Protein AF-A0A1I6QIQ2-F1 (afdb_monomer)

Secondary structure (DSSP, 8-state):
-------------------S-SSSSSTT--S-----EEEEEEE-SSS-EEEEEEEEETTT--EEEEEEEEE-TT-EEEEEEEPSSSEEEEEEEEPSSSPPPEEEEEEE-TTEEEEEEEE-SS-EEEEEEETT-SS-----------------------

Structure (mmCIF, N/CA/C/O backbone):
data_AF-A0A1I6QIQ2-F1
#
_entry.id   AF-A0A1I6QIQ2-F1
#
loop_
_atom_site.group_PDB
_atom_site.id
_atom_site.type_symbol
_atom_site.label_atom_id
_atom_site.label_alt_id
_atom_site.label_comp_id
_atom_site.label_asym_id
_atom_site.label_entity_id
_atom_site.label_seq_id
_atom_site.pdbx_PDB_ins_code
_atom_site.Cartn_x
_atom_site.Cartn_y
_atom_site.Cartn_z
_atom_site.occupancy
_atom_site.B_iso_or_equiv
_atom_site.auth_seq_id
_atom_site.auth_comp_id
_atom_site.auth_asym_id
_atom_site.auth_atom_id
_atom_site.pdbx_PDB_model_num
ATOM 1 N N . MET A 1 1 ? -22.675 -75.179 -53.753 1.00 40.41 1 MET A N 1
ATOM 2 C CA . MET A 1 1 ? -21.694 -74.221 -54.321 1.00 40.41 1 MET A CA 1
ATOM 3 C C . MET A 1 1 ? -21.961 -72.873 -53.649 1.00 40.41 1 MET A C 1
ATOM 5 O O . MET A 1 1 ? -23.044 -72.354 -53.839 1.00 40.41 1 MET A O 1
ATOM 9 N N . ASN A 1 2 ? -21.200 -72.442 -52.629 1.00 49.78 2 ASN A N 1
ATOM 10 C CA . ASN A 1 2 ? -20.011 -71.561 -52.736 1.00 49.78 2 ASN A CA 1
ATOM 11 C C . ASN A 1 2 ? -20.188 -70.520 -53.866 1.00 49.78 2 ASN A C 1
ATOM 13 O O . ASN A 1 2 ? -20.354 -70.939 -55.007 1.00 49.78 2 ASN A O 1
ATOM 17 N N . ARG A 1 3 ? -20.126 -69.191 -53.650 1.00 51.22 3 ARG A N 1
ATOM 18 C CA . ARG A 1 3 ? -18.996 -68.417 -53.080 1.00 51.22 3 ARG A CA 1
ATOM 19 C C . ARG A 1 3 ? -19.466 -67.036 -52.575 1.00 51.22 3 ARG A C 1
ATOM 21 O O . ARG A 1 3 ? -20.396 -66.454 -53.120 1.00 51.22 3 ARG A O 1
ATOM 28 N N . ARG A 1 4 ? -18.772 -66.552 -51.547 1.00 66.50 4 ARG A N 1
ATOM 29 C CA . ARG A 1 4 ? -18.876 -65.247 -50.875 1.00 66.50 4 ARG A CA 1
ATOM 30 C C . ARG A 1 4 ? -18.418 -64.101 -51.790 1.00 66.50 4 ARG A C 1
ATOM 32 O O . ARG A 1 4 ? -17.392 -64.270 -52.439 1.00 66.50 4 ARG A O 1
ATOM 39 N N . THR A 1 5 ? -19.058 -62.933 -51.692 1.00 60.09 5 THR A N 1
ATOM 40 C CA . THR A 1 5 ? -18.430 -61.639 -52.020 1.00 60.09 5 THR A CA 1
ATOM 41 C C . THR A 1 5 ? -18.909 -60.591 -51.018 1.00 60.09 5 THR A C 1
ATOM 43 O O . THR A 1 5 ? -20.086 -60.248 -50.972 1.00 60.09 5 THR A O 1
ATOM 46 N N . VAL A 1 6 ? -17.983 -60.142 -50.173 1.00 62.06 6 VAL A N 1
ATOM 47 C CA . VAL A 1 6 ? -18.146 -59.056 -49.203 1.00 62.06 6 VAL A CA 1
ATOM 48 C C . VAL A 1 6 ? -17.856 -57.754 -49.941 1.00 62.06 6 VAL A C 1
ATOM 50 O O . VAL A 1 6 ? -16.776 -57.615 -50.509 1.00 62.06 6 VAL A O 1
ATOM 53 N N . LEU A 1 7 ? -18.795 -56.810 -49.937 1.00 55.47 7 LEU A N 1
ATOM 54 C CA . LEU A 1 7 ? -18.542 -55.444 -50.387 1.00 55.47 7 LEU A CA 1
ATOM 55 C C . LEU A 1 7 ? -18.328 -54.567 -49.154 1.00 55.47 7 LEU A C 1
ATOM 57 O O . LEU A 1 7 ? -19.263 -54.188 -48.455 1.00 55.47 7 LEU A O 1
ATOM 61 N N . GLN A 1 8 ? -17.046 -54.317 -48.881 1.00 56.00 8 GLN A N 1
ATOM 62 C CA . GLN A 1 8 ? -16.564 -53.240 -48.026 1.00 56.00 8 GLN A CA 1
ATOM 63 C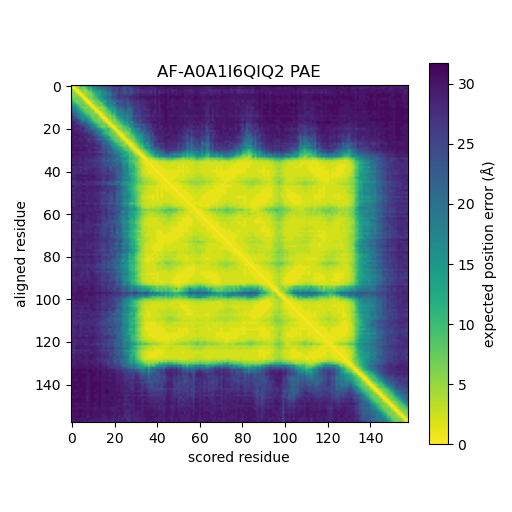 C . GLN A 1 8 ? -17.145 -51.913 -48.518 1.00 56.00 8 GLN A C 1
ATOM 65 O O . GLN A 1 8 ? -16.987 -51.543 -49.679 1.00 56.00 8 GLN A O 1
ATOM 70 N N . SER A 1 9 ? -17.782 -51.166 -47.629 1.00 53.22 9 SER A N 1
ATOM 71 C CA . SER A 1 9 ? -18.061 -49.748 -47.837 1.00 53.22 9 SER A CA 1
ATOM 72 C C . SER A 1 9 ? -17.661 -49.040 -46.555 1.00 53.22 9 SER A C 1
ATOM 74 O O . SER A 1 9 ? -18.365 -49.077 -45.550 1.00 53.22 9 SER A O 1
ATOM 76 N N . ALA A 1 10 ? -16.439 -48.513 -46.579 1.00 51.94 10 ALA A N 1
ATOM 77 C CA . ALA A 1 10 ? -15.864 -47.714 -45.516 1.00 51.94 10 ALA A CA 1
ATOM 78 C C . ALA A 1 10 ? -16.631 -46.388 -45.430 1.00 51.94 10 ALA A C 1
ATOM 80 O O . ALA A 1 10 ? -16.650 -45.615 -46.386 1.00 51.94 10 ALA A O 1
ATOM 81 N N . GLY A 1 11 ? -17.276 -46.138 -44.292 1.00 46.94 11 GLY A N 1
ATOM 82 C CA . GLY A 1 11 ? -17.794 -44.816 -43.965 1.00 46.94 11 GLY A CA 1
ATOM 83 C C . GLY A 1 11 ? -16.617 -43.878 -43.719 1.00 46.94 11 GLY A C 1
ATOM 84 O O . GLY A 1 11 ? -15.852 -44.073 -42.778 1.00 46.94 11 GLY A O 1
ATOM 85 N N . VAL A 1 12 ? -16.447 -42.894 -44.597 1.00 55.44 12 VAL A N 1
ATOM 86 C CA . VAL A 1 12 ? -15.468 -41.817 -44.447 1.00 55.44 12 VAL A CA 1
ATOM 87 C C . VAL A 1 12 ? -15.867 -40.988 -43.226 1.00 55.44 12 VAL A C 1
ATOM 89 O O . VAL A 1 12 ? -16.892 -40.309 -43.244 1.00 55.44 12 VAL A O 1
ATOM 92 N N . PHE A 1 13 ? -15.071 -41.040 -42.157 1.00 50.12 13 PHE A N 1
ATOM 93 C CA . PHE A 1 13 ? -15.150 -40.046 -41.091 1.00 50.12 13 PHE A CA 1
ATOM 94 C C . PHE A 1 13 ? -14.660 -38.721 -41.672 1.00 50.12 13 PHE A C 1
ATOM 96 O O . PHE A 1 13 ? -13.471 -38.550 -41.935 1.00 50.12 13 PHE A O 1
ATOM 103 N N . ALA A 1 14 ? -15.581 -37.789 -41.904 1.00 54.75 14 ALA A N 1
ATOM 104 C CA . ALA A 1 14 ? -15.232 -36.402 -42.151 1.00 54.75 14 ALA A CA 1
ATOM 105 C C . ALA A 1 14 ? -14.654 -35.827 -40.850 1.00 54.75 14 ALA A C 1
ATOM 107 O O . ALA A 1 14 ? -15.378 -35.328 -39.992 1.00 54.75 14 ALA A O 1
ATOM 108 N N . THR A 1 15 ? -13.340 -35.937 -40.673 1.00 52.91 15 THR A N 1
ATOM 109 C CA . THR A 1 15 ? -12.617 -35.117 -39.706 1.00 52.91 15 THR A CA 1
ATOM 110 C C . THR A 1 15 ? -12.664 -33.690 -40.228 1.00 52.91 15 THR A C 1
ATOM 112 O O . THR A 1 15 ? -11.933 -33.336 -41.154 1.00 52.91 15 THR A O 1
ATOM 115 N N . VAL A 1 16 ? -13.562 -32.878 -39.673 1.00 54.47 16 VAL A N 1
ATOM 116 C CA . VAL A 1 16 ? -13.500 -31.425 -39.819 1.00 54.47 16 VAL A CA 1
ATOM 117 C C . VAL A 1 16 ? -12.186 -30.997 -39.175 1.00 54.47 16 VAL A C 1
ATOM 119 O O . VAL A 1 16 ? -12.056 -30.959 -37.954 1.00 54.47 16 VAL A O 1
ATOM 122 N N . GLY A 1 17 ? -11.173 -30.776 -40.008 1.00 45.91 17 GLY A N 1
ATOM 123 C CA . GLY A 1 17 ? -9.914 -30.200 -39.577 1.00 45.91 17 GLY A CA 1
ATOM 124 C C . GLY A 1 17 ? -10.165 -28.758 -39.170 1.00 45.91 17 GLY A C 1
ATOM 125 O O . GLY A 1 17 ? -10.309 -27.895 -40.031 1.00 45.91 17 GLY A O 1
ATOM 126 N N . LEU A 1 18 ? -10.197 -28.492 -37.866 1.00 54.94 18 LEU A N 1
ATOM 127 C CA . LEU A 1 18 ? -9.929 -27.158 -37.333 1.00 54.94 18 LEU A CA 1
ATOM 128 C C . LEU A 1 18 ? -8.433 -26.873 -37.533 1.00 54.94 18 LEU A C 1
ATOM 130 O O . LEU A 1 18 ? -7.624 -26.978 -36.616 1.00 54.94 18 LEU A O 1
ATOM 134 N N . ALA A 1 19 ? -8.051 -26.604 -38.780 1.00 59.72 19 ALA A N 1
ATOM 135 C CA . ALA A 1 19 ? -6.760 -26.035 -39.117 1.00 59.72 19 ALA A CA 1
ATOM 136 C C . ALA A 1 19 ? -6.893 -24.507 -39.048 1.00 59.72 19 ALA A C 1
ATOM 138 O O . ALA A 1 19 ? -7.600 -23.907 -39.854 1.00 59.72 19 ALA A O 1
ATOM 139 N N . GLY A 1 20 ? -6.219 -23.902 -38.071 1.00 44.72 20 GLY A N 1
ATOM 140 C CA . GLY A 1 20 ? -6.253 -22.465 -37.774 1.00 44.72 20 GLY A CA 1
ATOM 141 C C . GLY A 1 20 ? -7.056 -22.218 -36.494 1.00 44.72 20 GLY A C 1
ATOM 142 O O . GLY A 1 20 ? -8.246 -22.487 -36.459 1.00 44.72 20 GLY A O 1
ATOM 143 N N . CYS A 1 21 ? -6.493 -21.791 -35.367 1.00 58.75 21 CYS A N 1
ATOM 144 C CA . CYS A 1 21 ? -5.343 -20.918 -35.167 1.00 58.75 21 CYS A CA 1
ATOM 145 C C . CYS A 1 21 ? -4.568 -21.373 -33.917 1.00 58.75 21 CYS A C 1
ATOM 147 O O . CYS A 1 21 ? -4.954 -21.045 -32.801 1.00 58.75 21 CYS A O 1
ATOM 149 N N . VAL A 1 22 ? -3.470 -22.116 -34.0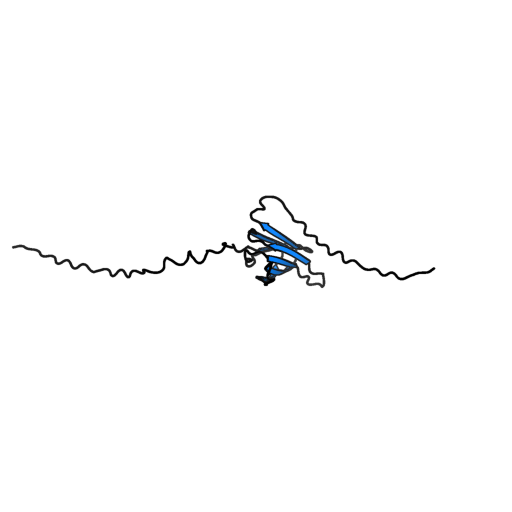78 1.00 53.75 22 VAL A N 1
ATOM 150 C CA . VAL A 1 22 ? -2.522 -22.411 -32.975 1.00 53.75 22 VAL A CA 1
ATOM 151 C C . VAL A 1 22 ? -1.195 -21.688 -33.237 1.00 53.75 22 VAL A C 1
ATOM 153 O O . VAL A 1 22 ? -0.113 -22.238 -33.081 1.00 53.75 22 VAL A O 1
ATOM 156 N N . GLY A 1 23 ? -1.271 -20.451 -33.726 1.00 51.03 23 GLY A N 1
ATOM 157 C CA . GLY A 1 23 ? -0.102 -19.696 -34.177 1.00 51.03 23 GLY A CA 1
ATOM 158 C C . GLY A 1 23 ? -0.344 -18.198 -34.121 1.00 51.03 23 GLY A C 1
ATOM 159 O O . GLY A 1 23 ? -0.386 -17.554 -35.159 1.00 51.03 23 GLY A O 1
ATOM 160 N N . GLY A 1 24 ? -0.592 -17.664 -32.926 1.00 49.56 24 GLY A N 1
ATOM 161 C CA . GLY A 1 24 ? -0.793 -16.221 -32.775 1.00 49.56 24 GLY A CA 1
ATOM 162 C C . GLY A 1 24 ? -0.852 -15.703 -31.344 1.00 49.56 24 GLY A C 1
ATOM 163 O O . GLY A 1 24 ? -1.424 -14.647 -31.122 1.00 49.56 24 GLY A O 1
ATOM 164 N N . ILE A 1 25 ? -0.310 -16.435 -30.366 1.00 52.94 25 ILE A N 1
ATOM 165 C CA . ILE A 1 25 ? -0.185 -15.923 -28.989 1.00 52.94 25 ILE A CA 1
ATOM 166 C C . ILE A 1 25 ? 1.269 -15.678 -28.587 1.00 52.94 25 ILE A C 1
ATOM 168 O O . ILE A 1 25 ? 1.504 -15.244 -27.470 1.00 52.94 25 ILE A O 1
ATOM 172 N N . ARG A 1 26 ? 2.252 -15.959 -29.455 1.00 47.44 26 ARG A N 1
ATOM 173 C CA . ARG A 1 26 ? 3.672 -15.773 -29.119 1.00 47.44 26 ARG A CA 1
ATOM 174 C C . ARG A 1 26 ? 4.210 -14.405 -29.530 1.00 47.44 26 ARG A C 1
ATOM 176 O O . ARG A 1 26 ? 4.967 -13.834 -28.762 1.00 47.44 26 ARG A O 1
ATOM 183 N N . GLU A 1 27 ? 3.746 -13.842 -30.641 1.00 48.12 27 GLU A N 1
ATOM 184 C CA . GLU A 1 27 ? 4.193 -12.523 -31.113 1.00 48.12 27 GLU A CA 1
ATOM 185 C C . GLU A 1 27 ? 3.613 -11.321 -30.342 1.00 48.12 27 GLU A C 1
ATOM 187 O O . GLU A 1 27 ? 4.078 -10.204 -30.531 1.00 48.12 27 GLU A O 1
ATOM 192 N N . HIS A 1 28 ? 2.619 -11.501 -29.461 1.00 52.84 28 HIS A N 1
ATOM 193 C CA . HIS A 1 28 ? 2.032 -10.371 -28.718 1.00 52.84 28 HIS A CA 1
ATOM 194 C C . HIS A 1 28 ? 2.660 -10.127 -27.332 1.00 52.84 2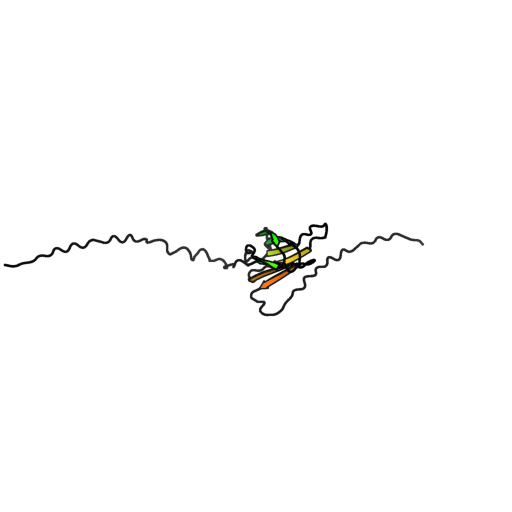8 HIS A C 1
ATOM 196 O O . HIS A 1 28 ? 2.335 -9.132 -26.685 1.00 52.84 28 HIS A O 1
ATOM 202 N N . PHE A 1 29 ? 3.563 -11.010 -26.887 1.00 51.66 29 PHE A N 1
ATOM 203 C CA . PHE A 1 29 ? 4.307 -10.893 -25.623 1.00 51.66 29 PHE A CA 1
ATOM 204 C C . PHE A 1 29 ? 5.803 -10.646 -25.866 1.00 51.66 29 PHE A C 1
ATOM 206 O O . PHE A 1 29 ? 6.651 -11.111 -25.113 1.00 51.66 29 PHE A O 1
ATOM 213 N N . GLU A 1 30 ? 6.135 -9.910 -26.927 1.00 46.94 30 GLU A N 1
ATOM 214 C CA . GLU A 1 30 ? 7.482 -9.355 -27.138 1.00 46.94 30 GLU A CA 1
ATOM 215 C C . GLU A 1 30 ? 7.727 -8.077 -26.306 1.00 46.94 30 GLU A C 1
ATOM 217 O O . GLU A 1 30 ? 8.690 -7.351 -26.536 1.00 46.94 30 GLU A O 1
ATOM 222 N N . GLY A 1 31 ? 6.856 -7.781 -25.337 1.00 52.62 31 GLY A N 1
ATOM 223 C CA . GLY A 1 31 ? 7.131 -6.821 -24.270 1.00 52.62 31 GLY A CA 1
ATOM 224 C C . GLY A 1 31 ? 7.718 -7.536 -23.055 1.00 52.62 31 GLY A C 1
ATOM 225 O O . GLY A 1 31 ? 7.374 -8.690 -22.799 1.00 52.62 31 GLY A O 1
ATOM 226 N N . GLU A 1 32 ? 8.582 -6.857 -22.295 1.00 57.41 32 GLU A N 1
ATOM 227 C CA . GLU A 1 32 ? 8.929 -7.277 -20.931 1.00 57.41 32 GLU A CA 1
ATOM 228 C C . GLU A 1 32 ? 7.651 -7.693 -20.197 1.00 57.41 32 GLU A C 1
ATOM 230 O O . GLU A 1 32 ? 6.704 -6.910 -20.092 1.00 57.41 32 GLU A O 1
ATOM 235 N N . ILE A 1 33 ? 7.601 -8.940 -19.728 1.00 61.19 33 ILE A N 1
ATOM 236 C CA . ILE A 1 33 ? 6.494 -9.424 -18.908 1.00 61.19 33 ILE A CA 1
ATOM 237 C C . ILE A 1 33 ? 6.604 -8.694 -17.573 1.00 61.19 33 ILE A C 1
ATOM 239 O O . ILE A 1 33 ? 7.360 -9.092 -16.690 1.00 61.19 33 ILE A O 1
ATOM 243 N N . ARG A 1 34 ? 5.882 -7.582 -17.458 1.00 72.56 34 ARG A N 1
ATOM 244 C CA . ARG A 1 34 ? 5.768 -6.804 -16.229 1.00 72.56 34 ARG A CA 1
ATOM 245 C C . ARG A 1 34 ? 4.742 -7.497 -15.352 1.00 72.56 34 ARG A C 1
ATOM 247 O O . ARG A 1 34 ? 3.550 -7.486 -15.660 1.00 72.56 34 ARG A O 1
ATOM 254 N N . SER A 1 35 ? 5.220 -8.175 -14.316 1.00 82.38 35 SER A N 1
ATOM 255 C CA . SER A 1 35 ? 4.335 -8.862 -13.380 1.00 82.38 35 SER A CA 1
ATOM 256 C C . SER A 1 35 ? 3.529 -7.830 -12.585 1.00 82.38 35 SER A C 1
ATOM 258 O O . SER A 1 35 ? 4.087 -6.804 -12.195 1.00 82.38 35 SER A O 1
ATOM 260 N N . PRO A 1 36 ? 2.226 -8.064 -12.357 1.00 91.62 36 PRO A N 1
ATOM 261 C CA . PRO A 1 36 ? 1.453 -7.238 -11.442 1.00 91.62 36 PRO A CA 1
ATOM 262 C C . PRO A 1 36 ? 2.050 -7.331 -10.035 1.00 91.62 36 PRO A C 1
ATOM 264 O O . PRO A 1 36 ? 2.423 -8.419 -9.592 1.00 91.62 36 PRO A O 1
ATOM 267 N N . ILE A 1 37 ? 2.123 -6.198 -9.342 1.00 95.56 37 ILE A N 1
ATOM 268 C CA . ILE A 1 37 ? 2.725 -6.103 -8.012 1.00 95.56 37 ILE A CA 1
ATOM 269 C C . ILE A 1 37 ? 1.601 -6.150 -6.969 1.00 95.56 37 ILE A C 1
ATOM 271 O O . ILE A 1 37 ? 0.751 -5.256 -6.968 1.00 95.56 37 ILE A O 1
ATOM 275 N N . PRO A 1 38 ? 1.539 -7.176 -6.106 1.00 96.88 38 PRO A N 1
ATOM 276 C CA . PRO A 1 38 ? 0.532 -7.255 -5.055 1.00 96.88 38 PRO A CA 1
ATOM 277 C C . PRO A 1 38 ? 0.710 -6.143 -4.013 1.00 96.88 38 PRO A C 1
ATOM 279 O O . PRO A 1 38 ? 1.830 -5.709 -3.738 1.00 96.88 38 PRO A O 1
ATOM 282 N N . ILE A 1 39 ? -0.412 -5.725 -3.421 1.00 98.00 39 ILE A N 1
ATOM 283 C CA . ILE A 1 39 ? -0.458 -4.782 -2.302 1.00 98.00 39 ILE A CA 1
ATOM 284 C C . ILE A 1 39 ? -1.149 -5.465 -1.123 1.00 98.00 39 ILE A C 1
ATOM 286 O O . ILE A 1 39 ? -2.274 -5.961 -1.259 1.00 98.00 39 ILE A O 1
ATOM 290 N N . GLU A 1 40 ? -0.500 -5.452 0.034 1.00 98.25 40 GLU A N 1
ATOM 291 C CA . GLU A 1 40 ? -1.076 -5.889 1.301 1.00 98.25 40 GLU A CA 1
ATOM 292 C C . GLU A 1 40 ? -1.155 -4.716 2.272 1.00 98.25 40 GLU A C 1
ATOM 294 O O . GLU A 1 40 ? -0.190 -3.978 2.447 1.00 98.25 40 GLU A O 1
ATOM 299 N N . ILE A 1 41 ? -2.310 -4.555 2.911 1.00 98.44 41 ILE A N 1
ATOM 300 C CA . ILE A 1 41 ? -2.551 -3.525 3.920 1.00 98.44 41 ILE A CA 1
ATOM 301 C C . ILE A 1 41 ? -2.920 -4.236 5.212 1.00 98.44 41 ILE A C 1
ATOM 303 O O . ILE A 1 41 ? -3.832 -5.064 5.216 1.00 98.44 41 ILE A O 1
ATOM 307 N N . TYR A 1 42 ? -2.224 -3.936 6.298 1.00 98.50 42 TYR A N 1
ATOM 308 C CA . TYR A 1 42 ? -2.474 -4.514 7.609 1.00 98.50 42 TYR A CA 1
ATOM 309 C C . TYR A 1 42 ? -2.672 -3.411 8.641 1.00 98.50 42 TYR A C 1
ATOM 311 O O . TYR A 1 42 ? -1.910 -2.451 8.671 1.00 98.50 42 TYR A O 1
ATOM 319 N N . ASN A 1 43 ? -3.699 -3.544 9.476 1.00 98.19 43 ASN A N 1
ATOM 320 C CA . ASN A 1 43 ? -3.981 -2.584 10.535 1.00 98.19 43 ASN A CA 1
ATOM 321 C C . ASN A 1 43 ? -3.634 -3.177 11.907 1.00 98.19 43 ASN A C 1
ATOM 323 O O . ASN A 1 43 ? -4.323 -4.076 12.391 1.00 98.19 43 ASN A O 1
ATOM 327 N N . GLU A 1 44 ? -2.569 -2.663 12.520 1.00 98.19 44 GLU A N 1
ATOM 328 C CA . GLU A 1 44 ? -2.141 -2.992 13.885 1.00 98.19 44 GLU A CA 1
ATOM 329 C C . GLU A 1 44 ? -2.772 -2.095 14.954 1.00 98.19 44 GLU A C 1
ATOM 331 O O . GLU A 1 44 ? -2.649 -2.395 16.139 1.00 98.19 44 GLU A O 1
ATOM 336 N N . SER A 1 45 ? -3.454 -1.016 14.564 1.00 95.62 45 SER A N 1
ATOM 337 C CA . SER A 1 45 ? -4.155 -0.148 15.510 1.00 95.62 45 SER A CA 1
ATOM 338 C C . SER A 1 45 ? -5.412 -0.806 16.088 1.00 95.62 45 SER A C 1
ATOM 340 O O . SER A 1 45 ? -5.994 -1.729 15.509 1.00 95.62 45 SER A O 1
ATOM 342 N N . ASP A 1 46 ? -5.886 -0.264 17.210 1.00 96.00 46 ASP A N 1
ATOM 343 C CA . ASP A 1 46 ? -7.118 -0.706 17.873 1.00 96.00 46 ASP A CA 1
ATOM 344 C C . ASP A 1 46 ? -8.397 -0.115 17.239 1.00 96.00 46 ASP A C 1
ATOM 346 O O . ASP A 1 46 ? -9.513 -0.365 17.710 1.00 96.00 46 ASP A O 1
ATOM 350 N N . GLN A 1 47 ? -8.265 0.664 16.159 1.00 94.75 47 GLN A N 1
ATOM 351 C CA . GLN A 1 47 ? -9.358 1.401 15.520 1.00 94.75 47 GLN A CA 1
ATOM 352 C C . GLN A 1 47 ? -9.504 1.063 14.035 1.00 94.75 47 GLN A C 1
ATOM 354 O O . GLN A 1 47 ? -8.595 0.543 13.396 1.00 94.75 47 GLN A O 1
ATOM 359 N N . THR A 1 48 ? -10.679 1.332 13.463 1.00 96.06 48 THR A N 1
ATOM 360 C CA . THR A 1 48 ? -10.834 1.237 12.004 1.00 96.06 48 THR A CA 1
ATOM 361 C C . THR A 1 48 ? -10.171 2.443 11.361 1.00 96.06 48 THR A C 1
ATOM 363 O O . THR A 1 48 ? -10.542 3.571 11.674 1.00 96.06 48 THR A O 1
ATOM 366 N N . GLN A 1 49 ? -9.237 2.185 10.451 1.00 95.75 49 GLN A N 1
ATOM 367 C CA . GLN A 1 49 ? -8.430 3.211 9.804 1.00 95.75 49 GLN A CA 1
ATOM 368 C C . GLN A 1 49 ? -8.829 3.384 8.343 1.00 95.75 49 GLN A C 1
ATOM 370 O O . GLN A 1 49 ? -9.245 2.423 7.685 1.00 95.75 49 GLN A O 1
ATOM 375 N N . TYR A 1 50 ? -8.703 4.609 7.836 1.00 95.94 50 TYR A N 1
ATOM 376 C CA . TYR A 1 50 ? -8.992 4.940 6.444 1.00 95.94 50 TYR A CA 1
ATOM 377 C C . TYR A 1 50 ? -7.708 5.311 5.725 1.00 95.94 50 TYR A C 1
ATOM 379 O O . TYR A 1 50 ? -6.990 6.210 6.144 1.00 95.94 50 TYR A O 1
ATOM 387 N N . ILE A 1 51 ? -7.433 4.620 4.625 1.00 96.62 51 ILE A N 1
ATOM 388 C CA . ILE A 1 51 ? -6.218 4.824 3.847 1.00 96.62 51 ILE A CA 1
ATOM 389 C C . ILE A 1 51 ? -6.555 5.071 2.383 1.00 96.62 51 ILE A C 1
ATOM 391 O O . ILE A 1 51 ? -7.373 4.357 1.797 1.00 96.62 51 ILE A O 1
ATOM 395 N N . GLN A 1 52 ? -5.912 6.067 1.784 1.00 97.62 52 GLN A N 1
ATOM 396 C CA . GLN A 1 52 ? -5.935 6.319 0.350 1.00 97.62 52 GLN A CA 1
ATOM 397 C C . GLN A 1 52 ? -4.580 5.969 -0.260 1.00 97.62 52 GLN A C 1
ATOM 399 O O . GLN A 1 52 ? -3.533 6.322 0.272 1.00 97.62 52 GLN A O 1
ATOM 404 N N . LEU A 1 53 ? -4.612 5.271 -1.390 1.00 98.19 53 LEU A N 1
ATOM 405 C CA . LEU A 1 53 ? -3.437 4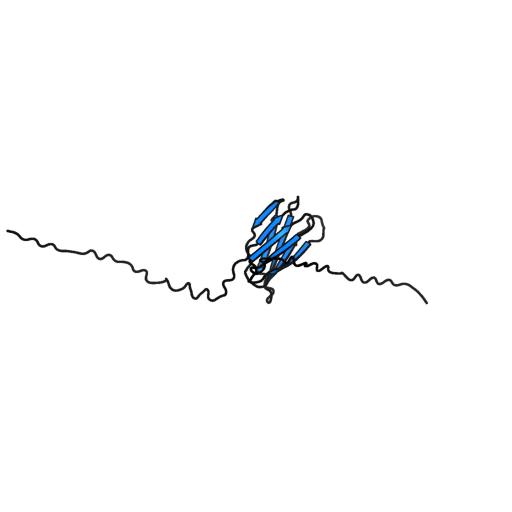.880 -2.152 1.00 98.19 53 LEU A CA 1
ATOM 406 C C . LEU A 1 53 ? -3.511 5.494 -3.543 1.00 98.19 53 LEU A C 1
ATOM 408 O O . LEU A 1 53 ? -4.447 5.210 -4.289 1.00 98.19 53 LEU A O 1
ATOM 412 N N . GLU A 1 54 ? -2.493 6.261 -3.916 1.00 98.25 54 GLU A N 1
ATOM 413 C CA . GLU A 1 54 ? -2.350 6.846 -5.247 1.00 98.25 54 GLU A CA 1
ATOM 414 C C . GLU A 1 54 ? -1.020 6.425 -5.875 1.00 98.25 54 GLU A C 1
ATOM 416 O O . GLU A 1 54 ? 0.024 6.496 -5.232 1.00 98.25 54 GLU A O 1
ATOM 421 N N . ALA A 1 55 ? -1.018 6.050 -7.154 1.00 97.94 55 ALA A N 1
ATOM 422 C CA . ALA A 1 55 ? 0.213 5.829 -7.907 1.00 97.94 55 ALA A CA 1
ATOM 423 C C . ALA A 1 55 ? 0.247 6.643 -9.200 1.00 97.94 55 ALA A C 1
ATOM 425 O O . ALA A 1 55 ? -0.767 6.820 -9.886 1.00 97.94 55 ALA A O 1
ATOM 426 N N . ARG A 1 56 ? 1.437 7.149 -9.539 1.00 97.75 56 ARG A N 1
ATOM 427 C CA . ARG A 1 56 ? 1.690 7.943 -10.749 1.00 97.75 56 ARG A CA 1
ATOM 428 C C . ARG A 1 56 ? 2.948 7.451 -11.463 1.00 97.75 56 ARG A C 1
ATOM 430 O O . ARG A 1 56 ? 4.009 7.343 -10.849 1.00 97.75 56 ARG A O 1
ATOM 437 N N . GLU A 1 57 ? 2.843 7.198 -12.767 1.00 96.19 57 GLU A N 1
ATOM 438 C CA . GLU A 1 57 ? 3.957 6.773 -13.625 1.00 96.19 57 GLU A CA 1
ATOM 439 C C . GLU A 1 57 ? 5.104 7.792 -13.583 1.00 96.19 57 GLU A C 1
ATOM 441 O O 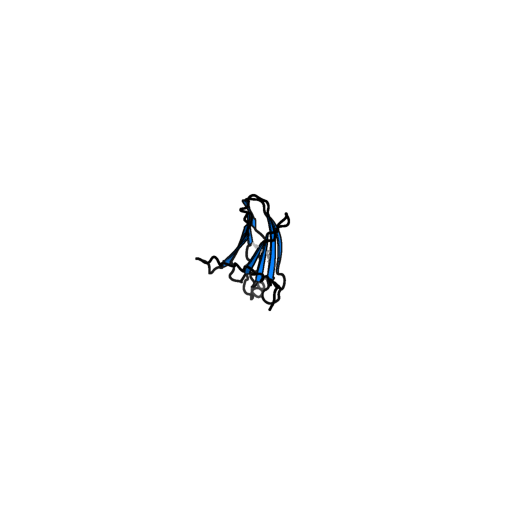. GLU A 1 57 ? 4.919 8.990 -13.842 1.00 96.19 57 GLU A O 1
ATOM 446 N N . ARG A 1 58 ? 6.318 7.302 -13.320 1.00 90.12 58 ARG A N 1
ATOM 447 C CA . ARG A 1 58 ? 7.526 8.122 -13.292 1.00 90.12 58 ARG A CA 1
ATOM 448 C C . ARG A 1 58 ? 7.938 8.432 -14.734 1.00 90.12 58 ARG A C 1
ATOM 450 O O . ARG A 1 58 ? 8.392 7.568 -15.470 1.00 90.12 58 ARG A O 1
ATOM 457 N N . GLY A 1 59 ? 7.743 9.680 -15.154 1.00 89.50 59 GLY A N 1
ATOM 458 C CA . GLY A 1 59 ? 8.135 10.181 -16.477 1.00 89.50 59 GLY A CA 1
ATOM 459 C C . GLY A 1 59 ? 7.005 10.903 -17.201 1.00 89.50 59 GLY A C 1
ATOM 460 O O . GLY A 1 59 ? 7.213 11.998 -17.716 1.00 89.50 59 GLY A O 1
ATOM 461 N N . THR A 1 60 ? 5.798 10.334 -17.193 1.00 93.69 60 THR A N 1
ATOM 462 C CA . THR A 1 60 ? 4.612 10.967 -17.796 1.00 93.69 60 THR A CA 1
ATOM 463 C C . THR A 1 60 ? 3.720 11.651 -16.760 1.00 93.69 60 THR A C 1
ATOM 465 O O . THR A 1 60 ? 2.949 12.539 -17.119 1.00 93.69 60 THR A O 1
ATOM 468 N N . GLY A 1 61 ? 3.799 11.236 -15.488 1.00 93.06 61 GLY A N 1
ATOM 469 C CA . GLY A 1 61 ? 2.889 11.672 -14.429 1.00 93.06 61 GLY A CA 1
ATOM 470 C C . GLY A 1 61 ? 1.471 11.107 -14.559 1.00 93.06 61 GLY A C 1
ATOM 471 O O . GLY A 1 61 ? 0.573 11.557 -13.848 1.00 93.06 61 GLY A O 1
ATOM 472 N N . ARG A 1 62 ? 1.238 10.143 -15.464 1.00 95.56 62 ARG A N 1
ATOM 473 C CA . ARG A 1 62 ? -0.063 9.479 -15.623 1.00 95.56 62 ARG A CA 1
ATOM 474 C C . ARG A 1 62 ? -0.442 8.774 -14.320 1.00 95.56 62 ARG A C 1
ATOM 476 O O . ARG A 1 62 ? 0.336 7.965 -13.828 1.00 95.56 62 ARG A O 1
ATOM 483 N N . GLY A 1 63 ? -1.641 9.038 -13.802 1.00 96.69 63 GLY A N 1
ATOM 484 C CA . GLY A 1 63 ? -2.207 8.264 -12.694 1.00 96.69 63 GLY A CA 1
ATOM 485 C C . GLY A 1 63 ? -2.437 6.811 -13.112 1.00 96.69 63 GLY A C 1
ATOM 486 O O . GLY A 1 63 ? -3.074 6.559 -14.136 1.00 96.69 63 GLY A O 1
ATOM 487 N N . THR A 1 64 ? -1.882 5.878 -12.348 1.00 95.44 64 THR A N 1
ATOM 488 C CA . THR A 1 64 ? -1.939 4.428 -12.597 1.00 95.44 64 THR A CA 1
ATOM 489 C C . THR A 1 64 ? -2.743 3.691 -11.534 1.00 95.44 64 THR A C 1
ATOM 491 O O . THR A 1 64 ? -3.205 2.581 -11.785 1.00 95.44 64 THR A O 1
ATOM 494 N N . TYR A 1 65 ? -2.945 4.306 -10.369 1.00 97.12 65 TYR A N 1
ATOM 495 C CA . TYR A 1 65 ? -3.708 3.737 -9.267 1.00 97.12 65 TYR A CA 1
ATOM 496 C C . TYR A 1 65 ? -4.311 4.856 -8.412 1.00 97.12 65 TYR A C 1
ATOM 498 O O . TYR A 1 65 ? -3.645 5.862 -8.180 1.00 97.12 65 TYR A O 1
ATOM 506 N N . ASP A 1 66 ? -5.552 4.685 -7.964 1.00 97.75 66 ASP A N 1
ATOM 507 C CA . ASP A 1 66 ? -6.237 5.579 -7.021 1.00 97.75 66 ASP A CA 1
ATOM 508 C C . ASP A 1 66 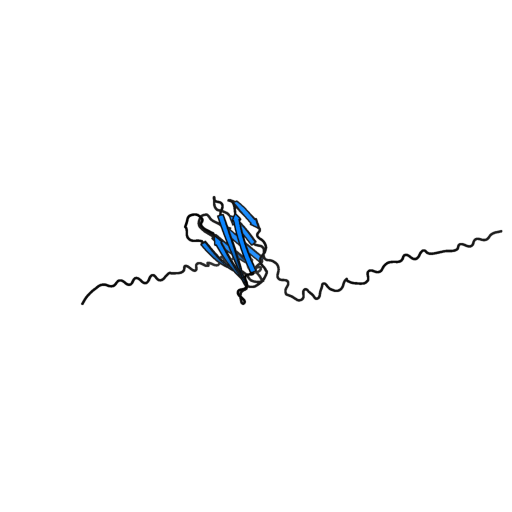? -7.370 4.794 -6.358 1.00 97.75 66 ASP A C 1
ATOM 510 O O . ASP A 1 66 ? -8.361 4.465 -7.010 1.00 97.75 66 ASP A O 1
ATOM 514 N N . GLN A 1 67 ? -7.182 4.397 -5.101 1.00 97.75 67 GLN A N 1
ATOM 515 C CA . GLN A 1 67 ? -8.143 3.588 -4.354 1.00 97.75 67 GLN A CA 1
ATOM 516 C C . GLN A 1 67 ? -8.111 3.937 -2.865 1.00 97.75 67 GLN A C 1
ATOM 518 O O . GLN A 1 67 ? -7.046 4.172 -2.298 1.00 97.75 67 GLN A O 1
ATOM 523 N N . SER A 1 68 ? -9.268 3.860 -2.208 1.00 97.44 68 SER A N 1
ATOM 524 C CA . SER A 1 68 ? -9.395 4.055 -0.760 1.00 97.44 68 SER A CA 1
ATOM 525 C C . SER A 1 68 ? -9.919 2.801 -0.069 1.00 97.44 68 SER A C 1
ATOM 527 O O . SER A 1 68 ? -10.745 2.072 -0.625 1.00 97.44 68 SER A O 1
ATOM 529 N N . TYR A 1 69 ? -9.473 2.579 1.164 1.00 97.31 69 TYR A N 1
ATOM 530 C CA . TYR A 1 69 ? -9.832 1.425 1.979 1.00 97.31 69 TYR A CA 1
ATOM 531 C C . TYR A 1 69 ? -10.202 1.855 3.393 1.00 97.31 69 TYR A C 1
ATOM 533 O O . TYR A 1 69 ? -9.636 2.798 3.938 1.00 97.31 69 TYR A O 1
ATOM 541 N N . SER A 1 70 ? -11.141 1.121 3.983 1.00 97.12 70 SER A N 1
ATOM 542 C CA . SER A 1 70 ? -11.406 1.129 5.417 1.00 97.12 70 SER A CA 1
ATOM 543 C C . SER A 1 70 ? -10.947 -0.222 5.951 1.00 97.12 70 SER A C 1
ATOM 545 O O . SER A 1 70 ? -11.426 -1.250 5.470 1.00 97.12 70 SER A O 1
ATOM 547 N N . VAL A 1 71 ? -9.978 -0.222 6.862 1.00 97.56 71 VAL A N 1
ATOM 548 C CA . VAL A 1 71 ? -9.319 -1.436 7.357 1.00 97.56 71 VAL A CA 1
ATOM 549 C C . VAL A 1 71 ? -9.602 -1.567 8.844 1.00 97.56 71 VAL A C 1
ATOM 551 O O . VAL A 1 71 ? -9.259 -0.681 9.628 1.00 97.56 71 VAL A O 1
ATOM 554 N N . THR A 1 72 ? -10.254 -2.652 9.248 1.00 97.88 72 THR A N 1
ATOM 555 C CA . THR A 1 72 ? -10.622 -2.873 10.653 1.00 97.88 72 THR A CA 1
ATOM 556 C C . THR A 1 72 ? -9.424 -3.345 11.496 1.00 97.88 72 THR A C 1
ATOM 558 O O . THR A 1 72 ? -8.437 -3.824 10.934 1.00 97.88 72 THR A O 1
ATOM 561 N N . PRO A 1 73 ? -9.467 -3.212 12.836 1.00 98.25 73 PRO A N 1
ATOM 562 C CA . PRO A 1 73 ? -8.382 -3.658 13.715 1.00 98.25 73 PRO A CA 1
ATOM 563 C C . PRO A 1 73 ? -8.002 -5.126 13.497 1.00 98.25 73 PRO A C 1
ATOM 565 O O . PRO A 1 73 ? -8.863 -6.011 13.538 1.00 98.25 73 PRO A O 1
ATOM 568 N N . GLY A 1 74 ? -6.713 -5.394 13.285 1.00 97.56 74 GLY A N 1
ATOM 569 C CA . GLY A 1 74 ? -6.175 -6.736 13.050 1.00 97.56 74 GLY A CA 1
ATOM 570 C C . GLY A 1 74 ? -6.539 -7.348 11.690 1.00 97.56 74 GLY A C 1
ATOM 571 O O . GLY A 1 74 ? -6.268 -8.530 11.456 1.00 97.56 74 GLY A O 1
ATOM 572 N N . GLU A 1 75 ? -7.158 -6.585 10.787 1.00 98.06 75 GLU A N 1
ATOM 573 C CA . GLU A 1 75 ? -7.494 -7.031 9.437 1.00 98.06 75 GLU A CA 1
ATOM 574 C C . GLU A 1 75 ? -6.310 -6.871 8.483 1.00 98.06 75 GLU A C 1
ATOM 576 O O . GLU A 1 75 ? -5.594 -5.869 8.508 1.00 98.06 75 GLU A O 1
ATOM 581 N N . ARG A 1 76 ? -6.141 -7.859 7.595 1.00 98.00 76 ARG A N 1
ATOM 582 C CA . ARG A 1 76 ? -5.267 -7.766 6.423 1.00 98.00 76 ARG A CA 1
ATOM 583 C C . ARG A 1 76 ? -6.117 -7.727 5.156 1.00 98.00 76 ARG A C 1
ATOM 585 O O . ARG A 1 76 ? -6.855 -8.672 4.881 1.00 98.00 76 ARG A O 1
ATOM 592 N N . VAL A 1 77 ? -5.967 -6.664 4.374 1.00 97.69 77 VAL A N 1
ATOM 593 C CA . VAL A 1 77 ? -6.640 -6.451 3.091 1.00 97.69 77 VAL A CA 1
ATOM 594 C C . VAL A 1 77 ? -5.644 -6.675 1.958 1.00 97.69 77 VAL A C 1
ATOM 596 O O . VAL A 1 77 ? -4.567 -6.083 1.935 1.00 97.69 77 VAL A O 1
ATOM 599 N N . SER A 1 78 ? -6.019 -7.509 0.990 1.00 96.31 78 SER A N 1
ATOM 600 C CA . SER A 1 78 ? -5.304 -7.620 -0.284 1.00 96.31 78 SER A CA 1
ATOM 601 C C . SER A 1 78 ? -5.941 -6.676 -1.299 1.00 96.31 78 SER A C 1
ATOM 603 O O . SER A 1 78 ? -7.074 -6.897 -1.734 1.00 96.31 78 SER A O 1
ATOM 605 N N . ALA A 1 79 ? -5.220 -5.619 -1.663 1.00 95.12 79 ALA A N 1
ATOM 606 C CA . ALA A 1 79 ? -5.678 -4.637 -2.638 1.00 95.12 79 ALA A CA 1
ATOM 607 C C . ALA A 1 79 ? -5.464 -5.145 -4.083 1.00 95.12 79 ALA A C 1
ATOM 609 O O . ALA A 1 79 ? -4.648 -6.045 -4.316 1.00 95.12 79 ALA A O 1
ATOM 610 N N . PRO A 1 80 ? -6.172 -4.586 -5.083 1.00 96.06 80 PRO A N 1
ATOM 611 C CA . PRO A 1 80 ? -5.817 -4.758 -6.483 1.00 96.06 80 PRO A CA 1
ATOM 612 C C . PRO A 1 80 ? -4.341 -4.425 -6.718 1.00 96.06 80 PRO A C 1
ATOM 614 O O . PRO A 1 80 ? -3.794 -3.485 -6.149 1.00 96.06 80 PRO A O 1
ATOM 617 N N . SER A 1 81 ? -3.696 -5.218 -7.563 1.00 95.31 81 SER A N 1
ATOM 618 C CA . SER A 1 81 ? -2.267 -5.092 -7.833 1.00 95.31 81 SER A CA 1
ATOM 619 C C . SER A 1 81 ? -1.919 -3.816 -8.600 1.00 95.31 81 SER A C 1
ATOM 621 O O . SER A 1 81 ? -2.667 -3.416 -9.496 1.00 95.31 81 SER A O 1
ATOM 623 N N . LEU A 1 82 ? -0.731 -3.265 -8.343 1.00 95.12 82 LEU A N 1
ATOM 624 C CA . LEU A 1 82 ? -0.130 -2.213 -9.163 1.00 95.12 82 LEU A CA 1
ATOM 625 C C . LEU A 1 82 ? 0.402 -2.771 -10.487 1.00 95.12 82 LEU A C 1
ATOM 627 O O . LEU A 1 82 ? 0.771 -3.945 -10.600 1.00 95.12 82 LEU A O 1
ATOM 631 N N . GLU A 1 83 ? 0.504 -1.901 -11.489 1.00 91.94 83 GLU A N 1
ATOM 632 C CA . GLU A 1 83 ? 1.248 -2.200 -12.713 1.00 91.94 83 GLU A CA 1
ATOM 633 C C . GLU A 1 83 ? 2.750 -2.338 -12.408 1.00 91.94 83 GLU A C 1
ATOM 635 O O . GLU A 1 83 ? 3.301 -1.540 -11.658 1.00 91.94 83 GLU A O 1
ATOM 640 N N . GLY A 1 84 ? 3.441 -3.307 -13.016 1.00 91.56 84 GLY A N 1
ATOM 641 C CA . GLY A 1 84 ? 4.890 -3.508 -12.851 1.00 91.56 84 GLY A CA 1
ATOM 642 C C . GLY A 1 84 ? 5.749 -2.499 -13.624 1.00 91.56 84 GLY A C 1
ATOM 643 O O . GLY A 1 84 ? 6.584 -2.893 -14.437 1.00 91.56 84 GLY A O 1
ATOM 644 N N . ILE A 1 85 ? 5.492 -1.202 -13.456 1.00 92.00 85 ILE A N 1
ATOM 645 C CA . ILE A 1 85 ? 6.199 -0.101 -14.127 1.00 92.00 85 ILE A CA 1
ATOM 646 C C . ILE A 1 85 ? 6.921 0.787 -13.109 1.00 92.00 85 ILE A C 1
ATOM 648 O O . ILE A 1 85 ? 6.623 0.739 -11.918 1.00 92.00 85 ILE A O 1
ATOM 652 N N . GLU A 1 86 ? 7.827 1.648 -13.580 1.00 94.44 86 GLU A N 1
ATOM 653 C CA . GLU A 1 86 ? 8.383 2.707 -12.735 1.00 94.44 86 GLU A CA 1
ATOM 654 C C . GLU A 1 86 ? 7.303 3.737 -12.376 1.00 94.44 86 GLU A C 1
ATOM 656 O O . GLU A 1 86 ? 6.766 4.436 -13.240 1.00 94.44 86 GLU A O 1
ATOM 661 N N . GLN A 1 87 ? 6.989 3.851 -11.090 1.00 96.75 87 GLN A N 1
ATOM 662 C CA . GLN A 1 87 ? 5.970 4.766 -10.579 1.00 96.75 87 GLN A CA 1
ATOM 663 C C . GLN A 1 87 ? 6.288 5.206 -9.149 1.00 96.75 87 GLN A C 1
ATOM 665 O O . GLN A 1 87 ? 7.039 4.555 -8.424 1.00 96.75 87 GLN A O 1
ATOM 670 N N . SER A 1 88 ? 5.728 6.344 -8.751 1.00 97.75 88 SER A N 1
ATOM 671 C CA . SER A 1 88 ? 5.671 6.753 -7.349 1.00 97.75 88 SER A CA 1
ATOM 672 C C . SER A 1 88 ? 4.357 6.262 -6.769 1.00 97.75 88 SER A C 1
ATOM 674 O O . SER A 1 88 ? 3.317 6.504 -7.380 1.00 97.75 88 SER A O 1
ATOM 676 N N . LEU A 1 89 ? 4.407 5.607 -5.616 1.00 98.19 89 LEU A N 1
ATOM 677 C CA . LEU A 1 89 ? 3.244 5.254 -4.814 1.00 98.19 89 LEU A CA 1
ATOM 678 C C . LEU A 1 89 ? 3.193 6.185 -3.604 1.00 98.19 89 LEU A C 1
ATOM 680 O O . LEU A 1 89 ? 4.210 6.395 -2.953 1.00 98.19 89 LEU A O 1
ATOM 684 N N . GLN A 1 90 ? 2.020 6.724 -3.317 1.00 98.19 90 GLN A N 1
ATOM 685 C CA . GLN A 1 90 ? 1.722 7.514 -2.136 1.00 98.19 90 GLN A CA 1
ATOM 686 C C . GLN A 1 90 ? 0.630 6.800 -1.344 1.00 98.19 90 GLN A C 1
ATOM 688 O O . GLN A 1 90 ? -0.390 6.402 -1.909 1.00 98.19 90 GLN A O 1
ATOM 693 N N . ALA A 1 91 ? 0.855 6.645 -0.047 1.00 97.75 91 ALA A N 1
ATOM 694 C CA . ALA A 1 91 ? -0.103 6.118 0.902 1.00 97.75 91 ALA A CA 1
ATOM 695 C C . ALA A 1 91 ? -0.441 7.214 1.916 1.00 97.75 91 ALA A C 1
ATOM 697 O O . ALA A 1 91 ? 0.456 7.820 2.495 1.00 97.75 91 ALA A O 1
ATOM 698 N N . VAL A 1 92 ? -1.731 7.494 2.085 1.00 97.25 92 VAL A N 1
ATOM 699 C CA . VAL A 1 92 ? -2.242 8.559 2.951 1.00 97.25 92 VAL A CA 1
ATOM 700 C C . VAL A 1 92 ? -3.167 7.944 3.987 1.00 97.25 92 VAL A C 1
ATOM 702 O O . VAL A 1 92 ? -4.221 7.418 3.627 1.00 97.25 92 VAL A O 1
ATOM 705 N N . LEU A 1 93 ? -2.780 8.001 5.256 1.00 96.06 93 LEU A N 1
ATOM 706 C CA . LEU A 1 93 ? -3.664 7.711 6.378 1.00 96.06 93 LEU A CA 1
ATOM 707 C C . LEU A 1 93 ? -4.491 8.965 6.665 1.00 96.06 93 LEU A C 1
ATOM 709 O O . LEU A 1 93 ? -3.930 10.010 6.996 1.00 96.06 93 LEU A O 1
ATOM 713 N N . VAL A 1 94 ? -5.807 8.844 6.508 1.00 92.81 94 VAL A N 1
ATOM 714 C CA . VAL A 1 94 ? -6.746 9.960 6.639 1.00 92.81 94 VAL A CA 1
ATOM 715 C C . VAL A 1 94 ? -7.191 10.080 8.088 1.00 92.81 94 VAL A C 1
ATOM 717 O O . VAL A 1 94 ? -7.797 9.148 8.627 1.00 92.81 94 VAL A O 1
ATOM 720 N N . ASP A 1 95 ? -6.936 11.235 8.696 1.00 85.75 95 ASP A N 1
ATOM 721 C CA . ASP A 1 95 ? -7.428 11.533 10.038 1.00 85.75 95 ASP A CA 1
ATOM 722 C C . ASP A 1 95 ? -8.898 11.991 9.984 1.00 85.75 95 ASP A C 1
ATOM 724 O O . ASP A 1 95 ? -9.299 12.799 9.144 1.00 85.75 95 ASP A O 1
ATOM 728 N N . GLN A 1 96 ? -9.744 11.440 10.858 1.00 76.31 96 GLN A N 1
ATOM 729 C CA . GLN A 1 96 ? -11.178 11.760 10.882 1.00 76.31 96 GLN A CA 1
ATOM 730 C C . GLN A 1 96 ? -11.544 12.875 11.870 1.00 76.31 96 GLN A C 1
ATOM 732 O O . GLN A 1 96 ? -12.646 13.418 11.769 1.00 76.31 96 GLN A O 1
ATOM 737 N N . ASP A 1 97 ? -10.658 13.206 12.809 1.00 74.50 97 ASP A N 1
ATOM 738 C CA . ASP A 1 97 ? -10.926 14.049 13.977 1.00 74.50 97 ASP A CA 1
ATOM 739 C C . ASP A 1 97 ? -10.154 15.391 13.924 1.00 74.50 97 ASP A C 1
ATOM 741 O O . ASP A 1 97 ? -9.912 16.015 14.957 1.00 74.50 97 ASP A O 1
ATOM 745 N N . GLU A 1 98 ? -9.841 15.875 12.712 1.00 62.69 98 GLU A N 1
ATOM 746 C CA . GLU A 1 98 ? -9.136 17.143 12.412 1.00 62.69 98 GLU A CA 1
ATOM 747 C C . GLU A 1 98 ? -7.617 17.143 12.700 1.00 62.69 98 GLU A C 1
ATOM 749 O O . GLU A 1 98 ? -7.013 18.212 12.829 1.00 62.69 98 GLU A O 1
ATOM 754 N N . GLY A 1 99 ? -6.982 15.969 12.763 1.00 70.06 99 GLY A N 1
ATOM 755 C CA . GLY A 1 99 ? -5.523 15.823 12.732 1.00 70.06 99 GLY A CA 1
ATOM 756 C C . GLY A 1 99 ? -4.908 16.032 11.339 1.00 70.06 99 GLY A C 1
ATOM 757 O O . GLY A 1 99 ? -5.611 16.137 10.333 1.00 70.06 99 GLY A O 1
ATOM 758 N N . ASP A 1 100 ? -3.575 16.104 11.283 1.00 82.62 100 ASP A N 1
ATOM 759 C CA . ASP A 1 100 ? -2.832 16.110 10.019 1.00 82.62 100 ASP A CA 1
ATOM 760 C C . ASP A 1 100 ? -2.815 14.698 9.407 1.00 82.62 100 ASP A C 1
ATOM 762 O O . ASP A 1 100 ? -2.460 13.723 10.078 1.00 82.62 100 ASP A O 1
ATOM 766 N N . ASP A 1 101 ? -3.156 14.594 8.120 1.00 90.75 101 ASP A N 1
ATOM 767 C CA . ASP A 1 101 ? -3.030 13.347 7.362 1.00 90.75 101 ASP A CA 1
ATOM 768 C C . ASP A 1 101 ? -1.569 12.878 7.348 1.00 90.75 101 ASP A C 1
ATOM 770 O O . ASP A 1 101 ? -0.641 13.668 7.134 1.00 90.75 101 ASP A O 1
ATOM 774 N N . ARG A 1 102 ? -1.352 11.570 7.513 1.00 94.19 102 ARG A N 1
ATOM 775 C CA . ARG A 1 102 ? -0.003 10.988 7.457 1.00 94.19 102 ARG A CA 1
ATOM 776 C C . ARG A 1 102 ? 0.268 10.433 6.079 1.00 94.19 102 ARG A C 1
ATOM 778 O O . ARG A 1 102 ? -0.553 9.702 5.530 1.00 94.19 102 ARG A O 1
ATOM 785 N N . VAL A 1 103 ? 1.418 10.785 5.522 1.00 95.75 103 VAL A N 1
ATOM 786 C CA . VAL A 1 103 ? 1.732 10.542 4.117 1.00 95.75 103 VAL A CA 1
ATOM 787 C C . VAL A 1 103 ? 3.072 9.837 4.005 1.00 95.75 103 VAL A C 1
ATOM 789 O O . VAL A 1 103 ? 4.096 10.405 4.363 1.00 95.75 103 VAL A O 1
ATOM 792 N N . GLU A 1 104 ? 3.059 8.652 3.408 1.00 97.31 104 GLU A N 1
ATOM 793 C CA . GLU A 1 104 ? 4.257 7.900 3.047 1.00 97.31 104 GLU A CA 1
ATOM 794 C C . GLU A 1 104 ? 4.369 7.783 1.528 1.00 97.31 104 GLU A C 1
ATOM 796 O O . GLU A 1 104 ? 3.382 7.526 0.829 1.00 97.31 104 GLU A O 1
ATOM 801 N N . VAL A 1 105 ? 5.575 7.975 0.991 1.00 97.50 105 VAL A N 1
ATOM 802 C CA . VAL A 1 105 ? 5.827 7.929 -0.455 1.00 97.50 105 VAL A CA 1
ATOM 803 C C . VAL A 1 105 ? 6.971 6.978 -0.757 1.00 97.50 105 VAL A C 1
ATOM 805 O O . VAL A 1 105 ? 8.075 7.113 -0.243 1.00 97.50 105 VAL A O 1
ATOM 808 N N . GLY A 1 106 ? 6.722 6.037 -1.663 1.00 96.25 106 GLY A N 1
ATOM 809 C CA . GLY A 1 106 ? 7.683 5.016 -2.046 1.00 96.25 106 GLY A CA 1
ATOM 810 C C . GLY A 1 106 ? 7.841 4.876 -3.557 1.00 96.25 106 GLY A C 1
ATOM 811 O O . GLY A 1 106 ? 6.927 5.121 -4.349 1.00 96.25 106 GLY A O 1
ATOM 812 N N . ALA A 1 107 ? 9.037 4.467 -3.974 1.00 96.44 107 ALA A N 1
ATOM 813 C CA . ALA A 1 107 ? 9.353 4.186 -5.366 1.00 96.44 107 ALA A CA 1
ATOM 814 C C . ALA A 1 107 ? 9.040 2.727 -5.708 1.00 96.44 107 ALA A C 1
ATOM 816 O O . ALA A 1 107 ? 9.644 1.819 -5.147 1.00 96.44 107 ALA A O 1
ATOM 817 N N . VAL A 1 108 ? 8.159 2.509 -6.681 1.00 95.06 108 VAL A N 1
ATOM 818 C CA . VAL A 1 108 ? 7.892 1.184 -7.245 1.00 95.06 108 VAL A CA 1
ATOM 819 C C . VAL A 1 108 ? 8.632 1.060 -8.571 1.00 95.06 108 VAL A C 1
ATOM 821 O O . VAL A 1 108 ? 8.557 1.951 -9.423 1.00 95.06 108 VAL A O 1
ATOM 824 N N . THR A 1 109 ? 9.356 -0.041 -8.747 1.00 93.50 109 THR A N 1
ATOM 825 C CA . THR A 1 109 ? 10.124 -0.345 -9.958 1.00 93.50 109 THR A CA 1
ATOM 826 C C . THR A 1 109 ? 9.669 -1.686 -10.543 1.00 93.50 109 THR A C 1
ATOM 828 O O . THR A 1 109 ? 8.956 -2.448 -9.887 1.00 93.50 109 THR A O 1
ATOM 831 N N . PRO A 1 110 ? 10.085 -2.033 -11.774 1.00 90.75 110 PRO A N 1
ATOM 832 C CA . PRO A 1 110 ? 9.801 -3.350 -12.344 1.00 90.75 110 PRO A CA 1
ATOM 833 C C . PRO A 1 110 ? 10.370 -4.535 -11.543 1.00 90.75 110 PRO A C 1
ATOM 835 O O . PRO A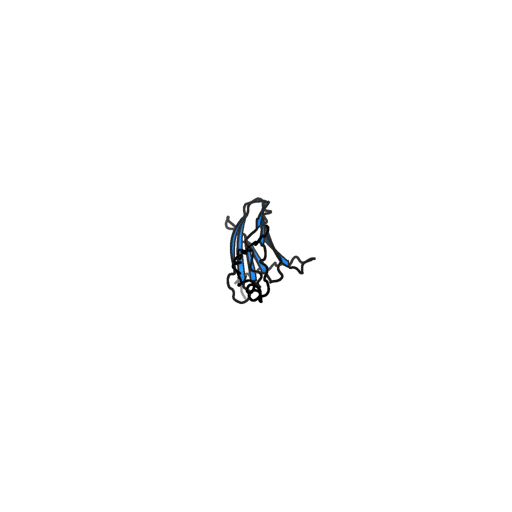 1 110 ? 9.971 -5.669 -11.797 1.00 90.75 110 PRO A O 1
ATOM 838 N N . GLU A 1 111 ? 11.299 -4.300 -10.606 1.00 91.38 111 GLU A N 1
ATOM 839 C CA . GLU A 1 111 ? 11.863 -5.340 -9.732 1.00 91.38 111 GLU A CA 1
ATOM 840 C C . GLU A 1 111 ? 11.143 -5.467 -8.379 1.00 91.38 111 GLU A C 1
ATOM 842 O O . GLU A 1 111 ? 11.468 -6.356 -7.585 1.00 91.38 111 GLU A O 1
ATOM 847 N N . THR A 1 112 ? 10.169 -4.593 -8.109 1.00 93.94 112 THR A N 1
ATOM 848 C CA . THR A 1 112 ? 9.303 -4.681 -6.935 1.00 93.94 112 THR A CA 1
ATOM 849 C C . THR A 1 112 ? 8.459 -5.954 -7.005 1.00 93.94 112 THR A C 1
ATOM 851 O O . THR A 1 112 ? 7.852 -6.268 -8.027 1.00 93.94 112 THR A O 1
ATOM 854 N N . VAL A 1 113 ? 8.404 -6.683 -5.892 1.00 95.25 113 VAL A N 1
ATOM 855 C CA . VAL A 1 113 ? 7.669 -7.952 -5.771 1.00 95.25 113 VAL A CA 1
ATOM 856 C C . VAL A 1 113 ? 6.467 -7.861 -4.840 1.00 95.25 113 VAL A C 1
ATOM 858 O O . VAL A 1 113 ? 5.543 -8.657 -4.982 1.00 95.25 113 VAL A O 1
ATOM 861 N N . LEU A 1 114 ? 6.473 -6.916 -3.898 1.00 95.94 114 LEU A N 1
ATOM 862 C CA . LEU A 1 114 ? 5.401 -6.715 -2.928 1.00 95.94 114 LEU A CA 1
ATOM 863 C C . LEU A 1 114 ? 5.440 -5.279 -2.407 1.00 95.94 114 LEU A C 1
ATOM 865 O O . LEU A 1 114 ? 6.513 -4.741 -2.135 1.00 95.94 114 LEU A O 1
ATOM 869 N N . VAL A 1 115 ? 4.260 -4.693 -2.241 1.00 97.69 115 VAL A N 1
ATOM 870 C CA . VAL A 1 115 ? 4.061 -3.496 -1.430 1.00 97.69 115 VAL A CA 1
ATOM 871 C C . VAL A 1 115 ? 3.296 -3.899 -0.176 1.00 97.69 115 VAL A C 1
ATOM 873 O O . VAL A 1 115 ? 2.183 -4.416 -0.271 1.00 97.69 115 VAL A O 1
ATOM 876 N N . SER A 1 116 ? 3.887 -3.645 0.983 1.00 98.06 116 SER A N 1
ATOM 877 C CA . SER A 1 116 ? 3.295 -3.898 2.291 1.00 98.06 116 SER A CA 1
ATOM 878 C C . SER A 1 116 ? 3.069 -2.572 2.995 1.00 98.06 116 SER A C 1
ATOM 880 O O . SER A 1 116 ? 3.974 -1.747 3.076 1.00 98.06 116 SER A O 1
ATOM 882 N N . ILE A 1 117 ? 1.862 -2.372 3.503 1.00 98.44 117 ILE A N 1
ATOM 883 C CA . ILE A 1 117 ? 1.488 -1.180 4.251 1.00 98.44 117 ILE A CA 1
ATOM 884 C C . ILE A 1 117 ? 1.023 -1.613 5.634 1.00 98.44 117 ILE A C 1
ATOM 886 O O . ILE A 1 117 ? 0.087 -2.408 5.744 1.00 98.44 117 ILE A O 1
ATOM 890 N N . THR A 1 118 ? 1.656 -1.081 6.676 1.00 98.44 118 THR A N 1
ATOM 891 C CA . THR A 1 118 ? 1.271 -1.334 8.068 1.00 98.44 118 THR A CA 1
ATOM 892 C C . THR A 1 118 ? 0.758 -0.048 8.692 1.00 98.44 118 THR A C 1
ATOM 894 O O . THR A 1 118 ? 1.446 0.967 8.684 1.00 98.44 118 THR A O 1
ATOM 897 N N . ILE A 1 119 ? -0.467 -0.087 9.210 1.00 97.50 119 ILE A N 1
ATOM 898 C CA . ILE A 1 119 ? -1.125 1.052 9.845 1.00 97.50 119 ILE A CA 1
ATOM 899 C C . ILE A 1 119 ? -1.042 0.884 11.361 1.00 97.50 119 ILE A C 1
ATOM 901 O O . ILE A 1 119 ? -1.481 -0.138 11.893 1.00 97.50 119 ILE A O 1
ATOM 905 N N . TYR A 1 120 ? -0.519 1.897 12.043 1.00 95.62 120 TYR A N 1
ATOM 906 C CA . TYR A 1 120 ? -0.475 1.997 13.500 1.00 95.62 120 TYR A CA 1
ATOM 907 C C . TYR A 1 120 ? -1.514 3.015 13.992 1.00 95.62 120 TYR A C 1
ATOM 909 O O . TYR A 1 120 ? -2.236 3.603 13.191 1.00 95.62 120 TYR A O 1
ATOM 917 N N . GLU A 1 121 ? -1.644 3.208 15.311 1.00 90.44 121 GLU A N 1
ATOM 918 C CA . GLU A 1 121 ? -2.612 4.179 15.864 1.00 90.44 121 GLU A CA 1
ATOM 919 C C . GLU A 1 121 ? -2.398 5.587 15.306 1.00 90.44 121 GLU A C 1
ATOM 921 O O . GLU A 1 121 ? -3.349 6.277 14.956 1.00 90.44 121 GLU A O 1
ATOM 926 N N . ASP A 1 122 ? -1.128 5.960 15.201 1.00 87.81 122 ASP A N 1
ATOM 927 C CA . ASP A 1 122 ? -0.663 7.310 14.936 1.00 87.81 122 ASP A CA 1
ATOM 928 C C . ASP A 1 122 ? 0.474 7.311 13.912 1.00 87.81 122 ASP A C 1
ATOM 930 O O . ASP A 1 122 ? 1.337 8.190 13.939 1.00 87.81 122 ASP A O 1
ATOM 934 N N . ASP A 1 123 ? 0.535 6.298 13.049 1.00 92.81 123 ASP A N 1
ATOM 935 C CA . ASP A 1 123 ? 1.588 6.216 12.044 1.00 92.81 123 ASP A CA 1
ATOM 936 C C . ASP A 1 123 ? 1.242 5.266 10.896 1.00 92.81 123 ASP A C 1
ATOM 938 O O . ASP A 1 123 ? 0.315 4.454 10.983 1.00 92.81 123 ASP A O 1
ATOM 942 N N . LEU A 1 124 ? 2.021 5.360 9.824 1.00 95.00 124 LEU A N 1
ATOM 943 C CA . LEU A 1 124 ? 1.922 4.533 8.634 1.00 95.00 124 LEU A CA 1
ATOM 944 C C . LEU A 1 124 ? 3.325 4.102 8.202 1.00 95.00 124 LEU A C 1
ATOM 946 O O . LEU A 1 124 ? 4.197 4.939 8.031 1.00 95.00 124 LEU A O 1
ATOM 950 N N . ASP A 1 125 ? 3.530 2.808 7.967 1.00 97.38 125 ASP A N 1
ATOM 951 C CA . ASP A 1 125 ? 4.764 2.284 7.374 1.00 97.38 125 ASP A CA 1
ATOM 952 C C . ASP A 1 125 ? 4.482 1.744 5.970 1.00 97.38 125 ASP A C 1
ATOM 954 O O . ASP A 1 125 ? 3.606 0.892 5.782 1.00 97.38 125 ASP A O 1
ATOM 958 N N . LEU A 1 126 ? 5.228 2.248 4.983 1.00 97.62 126 LEU A N 1
ATOM 959 C CA . LEU A 1 126 ? 5.185 1.799 3.595 1.00 97.62 126 LEU A CA 1
ATOM 960 C C . LEU A 1 126 ? 6.474 1.048 3.248 1.00 97.62 126 LEU A C 1
ATOM 962 O O . LEU A 1 126 ? 7.516 1.641 2.975 1.00 97.62 126 LEU A O 1
ATOM 966 N N . GLN A 1 127 ? 6.378 -0.274 3.153 1.00 97.69 127 GLN A N 1
ATOM 967 C CA . GLN A 1 127 ? 7.484 -1.135 2.760 1.00 97.69 127 GLN A CA 1
ATOM 968 C C . GLN A 1 127 ? 7.329 -1.606 1.309 1.00 97.69 127 GLN A C 1
ATOM 970 O O . GLN A 1 127 ? 6.336 -2.225 0.927 1.00 97.69 127 GLN A O 1
ATOM 975 N N . ILE A 1 128 ? 8.357 -1.360 0.494 1.00 96.31 128 ILE A N 1
ATOM 976 C CA . ILE A 1 128 ? 8.423 -1.811 -0.900 1.00 96.31 128 ILE A CA 1
ATOM 977 C C . ILE A 1 128 ? 9.539 -2.844 -1.029 1.00 96.31 128 ILE A C 1
ATOM 979 O O . ILE A 1 128 ? 10.722 -2.510 -1.011 1.00 96.31 128 ILE A O 1
ATOM 983 N N . SER A 1 129 ? 9.157 -4.110 -1.179 1.00 94.56 129 SER A N 1
ATOM 984 C CA . SER A 1 129 ? 10.096 -5.222 -1.319 1.00 94.56 129 SER A CA 1
ATOM 985 C C . SER A 1 129 ? 10.469 -5.436 -2.780 1.00 94.56 129 SER A C 1
ATOM 987 O O . SER A 1 129 ? 9.611 -5.412 -3.667 1.00 94.56 129 SER A O 1
ATOM 989 N N . SER A 1 130 ? 11.743 -5.720 -3.042 1.00 90.94 130 SER A N 1
ATOM 990 C CA . SER A 1 130 ? 12.252 -6.036 -4.380 1.00 90.94 130 SER A CA 1
ATOM 991 C C . SER A 1 130 ? 12.866 -7.430 -4.427 1.00 90.94 130 SER A C 1
ATOM 993 O O . SER A 1 130 ? 13.287 -7.967 -3.408 1.00 90.94 130 SER A O 1
ATOM 995 N N . SER A 1 131 ? 12.969 -8.029 -5.615 1.00 80.88 131 SER A N 1
ATOM 996 C CA . SER A 1 131 ? 13.577 -9.361 -5.769 1.00 80.88 131 SER A CA 1
ATOM 997 C C . SER A 1 131 ? 15.066 -9.432 -5.391 1.00 80.88 131 SER A C 1
ATOM 999 O O . SER A 1 131 ? 15.615 -10.526 -5.294 1.00 80.88 131 SER A O 1
ATOM 1001 N N . ALA A 1 132 ? 15.732 -8.284 -5.224 1.00 71.88 132 ALA A N 1
ATOM 1002 C CA . ALA A 1 132 ? 17.117 -8.197 -4.762 1.00 71.88 132 ALA A CA 1
ATOM 1003 C C . ALA A 1 132 ? 17.232 -8.068 -3.230 1.00 71.88 132 ALA A C 1
ATOM 1005 O O . ALA A 1 132 ? 18.328 -8.224 -2.690 1.00 71.88 132 ALA A O 1
ATOM 1006 N N . ASP A 1 133 ? 16.120 -7.802 -2.541 1.00 60.91 133 ASP A N 1
ATOM 1007 C CA . ASP A 1 133 ? 16.047 -7.613 -1.095 1.00 60.91 133 ASP A CA 1
ATOM 1008 C C . ASP A 1 133 ? 15.882 -8.969 -0.382 1.00 60.91 133 ASP A C 1
ATOM 1010 O O . ASP A 1 133 ? 14.860 -9.279 0.215 1.00 60.91 133 ASP A O 1
ATOM 1014 N N . ASP A 1 134 ? 16.905 -9.822 -0.475 1.00 43.94 134 ASP A N 1
ATOM 1015 C CA . ASP A 1 134 ? 17.042 -11.044 0.344 1.00 43.94 134 ASP A CA 1
ATOM 1016 C C . ASP A 1 134 ? 17.966 -10.774 1.555 1.00 43.94 134 ASP A C 1
ATOM 1018 O O . ASP A 1 134 ? 18.752 -11.618 1.997 1.00 43.94 134 ASP A O 1
ATOM 1022 N N . GLY A 1 135 ? 17.918 -9.541 2.079 1.00 46.03 135 GLY A N 1
ATOM 1023 C CA . GLY A 1 135 ? 18.653 -9.146 3.275 1.00 46.03 135 GLY A CA 1
ATOM 1024 C C . GLY A 1 135 ? 18.950 -7.651 3.390 1.00 46.03 135 GLY A C 1
ATOM 1025 O O . GLY A 1 135 ? 19.988 -7.199 2.915 1.00 46.03 135 GLY A O 1
ATOM 1026 N N . ASN A 1 136 ? 18.135 -6.971 4.205 1.00 41.22 136 ASN A N 1
ATOM 1027 C CA . ASN A 1 136 ? 18.460 -5.753 4.959 1.00 41.22 136 ASN A CA 1
ATOM 1028 C C . ASN A 1 136 ? 18.521 -4.423 4.177 1.00 41.22 136 ASN A C 1
ATOM 1030 O O . ASN A 1 136 ? 19.609 -4.000 3.789 1.00 41.22 136 ASN A O 1
ATOM 1034 N N . ALA A 1 137 ? 17.399 -3.692 4.120 1.00 35.50 137 ALA A N 1
ATOM 1035 C CA . ALA A 1 137 ? 17.383 -2.224 4.203 1.00 35.50 137 ALA A CA 1
ATOM 1036 C C . ALA A 1 137 ? 15.975 -1.667 4.522 1.00 35.50 137 ALA A C 1
ATOM 1038 O O . ALA A 1 137 ? 15.175 -1.420 3.623 1.00 35.50 137 ALA A O 1
ATOM 1039 N N . SER A 1 138 ? 15.695 -1.378 5.801 1.00 39.84 138 SER A N 1
ATOM 1040 C CA . SER A 1 138 ? 14.767 -0.289 6.146 1.00 39.84 138 SER A CA 1
ATOM 1041 C C . SER A 1 138 ? 15.353 0.999 5.572 1.00 39.84 138 SER A C 1
ATOM 1043 O O . SER A 1 138 ? 16.399 1.459 6.029 1.00 39.84 138 SER A O 1
ATOM 1045 N N . THR A 1 139 ? 14.728 1.543 4.532 1.00 36.00 139 THR A N 1
ATOM 1046 C CA . THR A 1 139 ? 15.076 2.872 4.031 1.00 36.00 139 THR A CA 1
ATOM 1047 C C . THR A 1 139 ? 14.304 3.880 4.866 1.00 36.00 139 THR A C 1
ATOM 1049 O O . THR A 1 139 ? 13.103 4.039 4.693 1.00 36.00 139 THR A O 1
ATOM 1052 N N . GLU A 1 140 ? 15.007 4.517 5.800 1.00 45.22 140 GLU A N 1
ATOM 1053 C CA . GLU A 1 140 ? 14.559 5.725 6.489 1.00 45.22 140 GLU A CA 1
ATOM 1054 C C . GLU A 1 140 ? 14.215 6.797 5.440 1.00 45.22 140 GLU A C 1
ATOM 1056 O O . GLU A 1 140 ? 15.101 7.336 4.776 1.00 45.22 140 GLU A O 1
ATOM 1061 N N . GLY A 1 141 ? 12.923 7.078 5.273 1.00 35.47 141 GLY A N 1
ATOM 1062 C CA . GLY A 1 141 ? 12.382 8.143 4.430 1.00 35.47 141 GLY A CA 1
ATOM 1063 C C . GLY A 1 141 ? 11.817 9.294 5.256 1.00 35.47 141 GLY A C 1
ATOM 1064 O O . GLY A 1 141 ? 10.749 9.797 4.946 1.00 35.47 141 GLY A O 1
ATOM 1065 N N . ASN A 1 142 ? 12.502 9.707 6.327 1.00 42.69 142 ASN A N 1
ATOM 1066 C CA . ASN A 1 142 ? 12.116 10.891 7.092 1.00 42.69 142 ASN A CA 1
ATOM 1067 C C . ASN A 1 142 ? 12.523 12.163 6.327 1.00 42.69 142 ASN A C 1
ATOM 1069 O O . ASN A 1 142 ? 13.550 12.776 6.622 1.00 42.69 142 ASN A O 1
ATOM 1073 N N . GLU A 1 143 ? 11.727 12.565 5.338 1.00 34.47 143 GLU A N 1
ATOM 1074 C CA . GLU A 1 143 ? 11.733 13.945 4.850 1.00 34.47 143 GLU A CA 1
ATOM 1075 C C . GLU A 1 143 ? 10.823 14.787 5.750 1.00 34.47 143 GLU A C 1
ATOM 1077 O O . GLU A 1 143 ? 9.739 15.225 5.368 1.00 34.47 143 GLU A O 1
ATOM 1082 N N . SER A 1 144 ? 11.298 15.021 6.977 1.00 34.69 144 SER A N 1
ATOM 1083 C CA . SER A 1 144 ? 10.820 16.108 7.822 1.00 34.69 144 SER A CA 1
ATOM 1084 C C . SER A 1 144 ? 11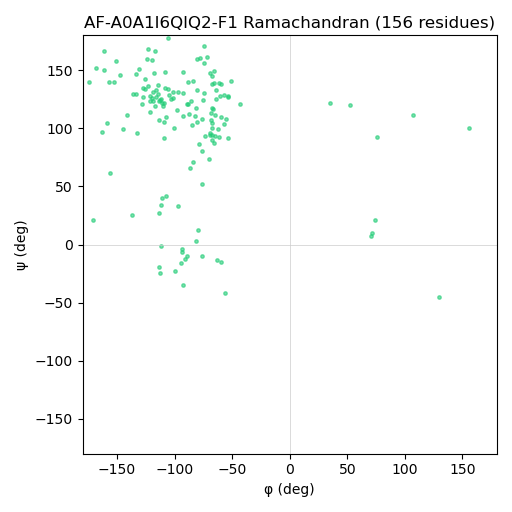.012 17.405 7.039 1.00 34.69 144 SER A C 1
ATOM 1086 O O . SER A 1 144 ? 12.131 17.892 6.864 1.00 34.69 144 SER A O 1
ATOM 1088 N N . VAL A 1 145 ? 9.921 17.938 6.496 1.00 37.19 145 VAL A N 1
ATOM 1089 C CA . VAL A 1 145 ? 9.893 19.284 5.934 1.00 37.19 145 VAL A CA 1
ATOM 1090 C C . VAL A 1 145 ? 10.131 20.264 7.079 1.00 37.19 145 VAL A C 1
ATOM 1092 O O . VAL A 1 145 ? 9.210 20.663 7.788 1.00 37.19 145 VAL A O 1
ATOM 1095 N N . GLU A 1 146 ? 11.392 20.646 7.281 1.00 36.94 146 GLU A N 1
ATOM 1096 C CA . GLU A 1 146 ? 11.750 21.791 8.112 1.00 36.94 146 GLU A CA 1
ATOM 1097 C C . GLU A 1 146 ? 11.129 23.042 7.475 1.00 36.94 146 GLU A C 1
ATOM 1099 O O . GLU A 1 146 ? 11.669 23.656 6.555 1.00 36.94 146 GLU A O 1
ATOM 1104 N N . SER A 1 147 ? 9.924 23.387 7.928 1.00 37.59 147 SER A N 1
ATOM 1105 C CA . SER A 1 147 ? 9.292 24.665 7.638 1.00 37.59 147 SER A CA 1
ATOM 1106 C C . SER A 1 147 ? 10.097 25.747 8.350 1.00 37.59 147 SER A C 1
ATOM 1108 O O . SER A 1 147 ? 9.872 26.019 9.528 1.00 37.59 147 SER A O 1
ATOM 1110 N N . ASP A 1 148 ? 11.042 26.347 7.626 1.00 40.28 148 ASP A N 1
ATOM 1111 C CA . ASP A 1 148 ? 11.814 27.528 8.016 1.00 40.28 148 ASP A CA 1
ATOM 1112 C C . ASP A 1 148 ? 10.850 28.669 8.407 1.00 40.28 148 ASP A C 1
ATOM 1114 O O . ASP A 1 148 ? 10.333 29.433 7.582 1.00 40.28 148 ASP A O 1
ATOM 1118 N N . GLY A 1 149 ? 10.532 28.730 9.700 1.00 38.00 149 GLY A N 1
ATOM 1119 C CA . GLY A 1 149 ? 9.752 29.787 10.319 1.00 38.00 149 GLY A CA 1
ATOM 1120 C C . GLY A 1 149 ? 10.570 31.069 10.328 1.00 38.00 149 GLY A C 1
ATOM 1121 O O . GLY A 1 149 ? 11.377 31.298 11.222 1.00 38.00 149 GLY A O 1
ATOM 1122 N N . ASN A 1 150 ? 10.356 31.918 9.325 1.00 39.69 150 ASN A N 1
ATOM 1123 C CA . ASN A 1 150 ? 10.904 33.268 9.277 1.00 39.69 150 ASN A CA 1
ATOM 1124 C C . ASN A 1 150 ? 10.286 34.131 10.398 1.00 39.69 150 ASN A C 1
ATOM 1126 O O . ASN A 1 150 ? 9.289 34.830 10.191 1.00 39.69 150 ASN A O 1
ATOM 1130 N N . GLU A 1 151 ? 10.888 34.092 11.587 1.00 41.78 151 GLU A N 1
ATOM 1131 C CA . GLU A 1 151 ? 10.631 35.038 12.671 1.00 41.78 151 GLU A CA 1
ATOM 1132 C C . GLU A 1 151 ? 11.276 36.392 12.333 1.00 41.78 151 GLU A C 1
ATOM 1134 O O . GLU A 1 151 ? 12.450 36.650 12.591 1.00 41.78 151 GLU A O 1
ATOM 1139 N N . THR A 1 152 ? 10.502 37.289 11.720 1.00 44.69 152 THR A N 1
ATOM 1140 C CA . THR A 1 152 ? 10.862 38.713 11.647 1.00 44.69 152 THR A CA 1
ATOM 1141 C C . THR A 1 152 ? 10.540 39.378 12.982 1.00 44.69 152 THR A C 1
ATOM 1143 O O . THR A 1 152 ? 9.462 39.944 13.157 1.00 44.69 152 THR A O 1
ATOM 1146 N N . ASP A 1 153 ? 11.482 39.320 13.920 1.00 44.97 153 ASP A N 1
ATOM 1147 C CA . ASP A 1 153 ? 11.445 40.135 15.133 1.00 44.97 153 ASP A CA 1
ATOM 1148 C C . ASP A 1 153 ? 12.007 41.530 14.808 1.00 44.97 153 ASP A C 1
ATOM 1150 O O . ASP A 1 153 ? 13.176 41.703 14.453 1.00 44.97 153 ASP A O 1
ATOM 1154 N N . SER A 1 154 ? 11.133 42.535 14.818 1.00 49.50 154 SER A N 1
ATOM 1155 C CA . SER A 1 154 ? 11.475 43.936 14.559 1.00 49.50 154 SER A CA 1
ATOM 1156 C C . SER A 1 154 ? 11.381 44.737 15.853 1.00 49.50 154 SER A C 1
ATOM 1158 O O . SER A 1 154 ? 10.317 45.259 16.173 1.00 49.50 154 SER A O 1
ATOM 1160 N N . ASN A 1 155 ? 12.501 44.848 16.572 1.00 47.22 155 ASN A N 1
ATOM 1161 C CA . ASN A 1 155 ? 12.829 45.906 17.546 1.00 47.22 155 ASN A CA 1
ATOM 1162 C C . ASN A 1 155 ? 14.294 45.687 18.007 1.00 47.22 155 ASN A C 1
ATOM 1164 O O . ASN A 1 155 ? 14.679 44.547 18.210 1.00 47.22 155 ASN A O 1
ATOM 1168 N N . GLU A 1 156 ? 15.209 46.640 18.214 1.00 47.34 156 GLU A N 1
ATOM 1169 C CA . GLU A 1 156 ? 15.120 48.063 18.543 1.00 47.34 156 GLU A CA 1
ATOM 1170 C C . GLU A 1 156 ? 16.520 48.738 18.376 1.00 47.34 156 GLU A C 1
ATOM 1172 O O . GLU A 1 156 ? 17.548 48.099 18.585 1.00 47.34 156 GLU A O 1
ATOM 1177 N N . SER A 1 157 ? 16.522 50.042 18.063 1.00 41.56 157 SER A N 1
ATOM 1178 C CA . SER A 1 157 ? 17.406 51.130 18.553 1.00 41.56 157 SER A CA 1
ATOM 1179 C C . SER A 1 157 ? 18.954 51.059 18.531 1.00 41.56 157 SER A C 1
ATOM 1181 O O . SER A 1 157 ? 19.585 50.346 19.311 1.00 41.56 157 SER A O 1
ATOM 1183 N N . SER A 1 158 ? 19.568 52.016 17.811 1.00 36.78 158 SER A N 1
ATOM 1184 C CA . SER A 1 158 ? 20.596 52.969 18.310 1.00 36.78 158 SER A CA 1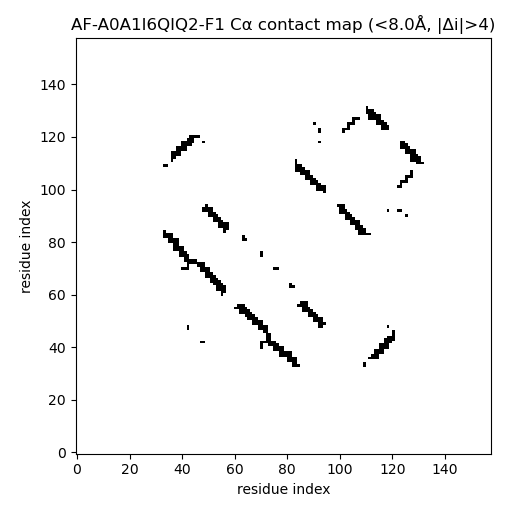
ATOM 1185 C C . SER A 1 158 ? 20.763 54.159 17.362 1.00 36.78 158 SER A C 1
ATOM 1187 O O . SER A 1 158 ? 20.795 53.928 16.134 1.00 36.78 158 SER A O 1
#

Radius of gyration: 30.68 Å; Cα contacts (8 Å, |Δi|>4): 260; chains: 1; bounding box: 42×127×73 Å

Foldseek 3Di:
DDDDDDDDDDDDDPPPDPPDDPDPPPVVPPDDPQDFAKEKEFEQEQAWWKKWKWKAAPPPRHTQDTDMDTAHHGDMDIDGTGTLAWIKMKMWTDDPPPDDIAIDIDTHHSQFHYWYWYHYPPYIDTDTDGPVPPDDDPPPPPPPPPPPPPPPDDDDDD

Mean predicted aligned error: 15.93 Å

Organism: NCBI:txid619731

Solvent-accessible surface area (backbone atoms only — not comparable to full-atom values): 10165 Å² total; per-residue (Å²): 132,88,83,89,82,86,83,86,76,84,81,78,79,81,74,81,76,82,78,76,84,96,77,78,76,70,81,80,61,80,54,83,85,57,57,69,22,46,32,39,39,36,24,75,18,96,50,74,43,41,38,38,39,41,26,29,33,66,86,80,62,47,77,76,44,76,53,74,48,78,41,45,52,74,36,74,48,78,51,83,56,44,76,32,44,52,23,42,37,38,41,33,43,57,52,89,83,80,57,81,63,46,77,42,75,48,80,41,39,65,56,42,59,36,38,41,34,43,34,44,83,89,51,72,46,78,46,73,42,36,82,84,66,87,72,87,76,89,76,86,77,81,76,73,79,78,74,81,76,82,77,83,79,88,81,82,91,135

pLDDT: mean 76.69, std 23.32, range [34.47, 98.5]

Nearest PDB structures (foldseek):
  5a9i-assembly3_C  TM=5.108E-01  e=1.467E-02  Rattus norvegicus
  6d0k-assembly1_C  TM=6.341E-01  e=2.629E-01  synthetic construct
  4g5a-assembly1_B  TM=5.955E-01  e=2.938E-01  Bacteroides thetaiotaomicron VPI-5482
  6d0n-assembly1_C  TM=6.322E-01  e=4.580E-01  synthetic construct
  2ahn-assembly1_A  TM=4.077E-01  e=7.978E-01  Prunus avium

Sequence (158 aa):
MNRRTVLQSAGVFATVGLAGCVGGIREHFEGEIRSPIPIEIYNESDQTQYIQLEARERGTGRGTYDQSYSVTPGERVSAPSLEGIEQSLQAVLVDQDEGDDRVEVGAVTPETVLVSITIYEDDLDLQISSSADDGNASTEGNESVESDGNETDSNESS